Protein AF-L0S475-F1 (afdb_monomer)

Mean predicted aligned error: 7.15 Å

Radius of gyration: 14.87 Å; Cα contacts (8 Å, |Δi|>4): 49; chains: 1; bounding box: 50×24×34 Å

Nearest PDB structures (foldseek):
  5jfz-assembly2_C  TM=7.648E-01  e=1.663E-02  Escherichia coli K-12
  5eu0-assembly1_A  TM=9.121E-01  e=1.304E-01  Bartonella rochalimae ATCC BAA-1498
  4m16-assembly1_A  TM=9.201E-01  e=1.968E-01  Bartonella sp. AR 15-3
  7zbr-assembly1_A  TM=8.917E-01  e=2.775E-01  Bartonella clarridgeiae
  4wgj-assembly1_A  TM=7.941E-01  e=2.258E-01  Bartonella tribocorum CIP 105476

Organism: Tepidanaerobacter acetatoxydans (strain DSM 21804 / JCM 16047 / Re1) (NCBI:txid1209989)

Foldseek 3Di:
DPPPPDPQADVPAPDGQWPVRDRDPVVVVVVLVVQLVVQVVVCVVVVPLDDDPPPVSVVVVVCSSRVHIHPDPVDDD

Solvent-accessible surface area (backbone atoms only — not comparable to full-atom values): 4846 Å² total; per-residue (Å²): 132,82,81,81,74,61,87,59,34,41,89,100,46,96,29,58,49,33,71,76,72,53,76,49,59,72,61,42,54,52,52,52,51,56,51,38,52,52,47,52,50,51,39,66,73,66,62,68,82,74,77,86,73,42,72,69,53,48,51,51,51,49,47,64,54,44,56,84,44,50,67,52,93,88,63,86,127

Structure (mmCIF, N/CA/C/O backbone):
data_AF-L0S475-F1
#
_entry.id   AF-L0S475-F1
#
loop_
_atom_site.group_PDB
_atom_site.id
_atom_site.type_symbol
_atom_site.label_atom_id
_atom_site.label_alt_id
_atom_site.label_comp_id
_atom_site.label_asym_id
_atom_site.label_entity_id
_atom_site.label_seq_id
_atom_site.pdbx_PDB_ins_code
_atom_site.Cartn_x
_atom_site.Cartn_y
_atom_site.Cartn_z
_atom_site.occupancy
_atom_site.B_iso_or_equiv
_atom_site.auth_seq_id
_atom_site.auth_comp_id
_atom_site.auth_asym_id
_atom_site.auth_atom_id
_atom_site.pdbx_PDB_model_num
ATOM 1 N N . MET A 1 1 ? -32.808 2.741 3.307 1.00 41.31 1 MET A N 1
ATOM 2 C CA . MET A 1 1 ? -31.544 2.694 2.543 1.00 41.31 1 MET A CA 1
ATOM 3 C C . MET A 1 1 ? -30.552 1.871 3.351 1.00 41.31 1 MET A C 1
ATOM 5 O O . MET A 1 1 ? -30.131 2.342 4.398 1.00 41.31 1 MET A O 1
ATOM 9 N N . GLY A 1 2 ? -30.246 0.634 2.952 1.00 51.44 2 GLY A N 1
ATOM 10 C CA . GLY A 1 2 ? -29.148 -0.112 3.576 1.00 51.44 2 GLY A CA 1
ATOM 11 C C . GLY A 1 2 ? -27.829 0.511 3.131 1.00 51.44 2 GLY A C 1
ATOM 12 O O . GLY A 1 2 ? -27.622 0.669 1.930 1.00 51.44 2 GLY A O 1
ATOM 13 N N . LYS A 1 3 ? -26.982 0.934 4.074 1.00 59.84 3 LYS A N 1
ATOM 14 C CA . LYS A 1 3 ? -25.619 1.394 3.774 1.00 59.84 3 LYS A CA 1
ATOM 15 C C . LYS A 1 3 ? -24.910 0.236 3.063 1.00 59.84 3 LYS A C 1
ATOM 17 O O . LYS A 1 3 ? -24.816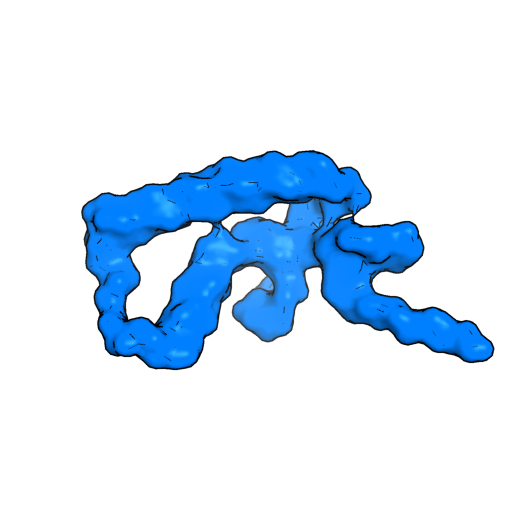 -0.849 3.632 1.00 59.84 3 LYS A O 1
ATOM 22 N N . MET A 1 4 ? -24.477 0.434 1.820 1.00 61.16 4 MET A N 1
ATOM 23 C CA . MET A 1 4 ? -23.625 -0.547 1.153 1.00 61.16 4 MET A CA 1
ATOM 24 C C . MET A 1 4 ? -22.299 -0.546 1.911 1.00 61.16 4 MET A C 1
ATOM 26 O O . MET A 1 4 ? -21.598 0.462 1.916 1.00 61.16 4 MET A O 1
ATOM 30 N N . LEU A 1 5 ? -22.023 -1.630 2.633 1.00 76.56 5 LEU A N 1
ATOM 31 C CA . LEU A 1 5 ? -20.755 -1.807 3.328 1.00 76.56 5 LEU A CA 1
ATOM 32 C C . LEU A 1 5 ? -19.667 -1.934 2.266 1.00 76.56 5 LEU A C 1
ATOM 34 O O . LEU A 1 5 ? -19.764 -2.798 1.392 1.00 76.56 5 LEU A O 1
ATOM 38 N N . ASP A 1 6 ? -18.664 -1.063 2.327 1.00 83.88 6 ASP A N 1
ATOM 39 C CA . ASP A 1 6 ? -17.489 -1.195 1.479 1.00 83.88 6 ASP A CA 1
ATOM 40 C C . ASP A 1 6 ? -16.811 -2.541 1.810 1.00 83.88 6 ASP A C 1
ATOM 42 O O . ASP A 1 6 ? -16.456 -2.783 2.970 1.00 83.88 6 ASP A O 1
ATOM 46 N N . PRO A 1 7 ? -16.661 -3.458 0.835 1.00 87.31 7 PRO A N 1
ATOM 47 C CA . PRO A 1 7 ? -16.102 -4.780 1.091 1.00 87.31 7 PRO A CA 1
ATOM 48 C C . PRO A 1 7 ? -14.652 -4.725 1.587 1.00 87.31 7 PRO A C 1
ATOM 50 O O . PRO A 1 7 ? -14.216 -5.670 2.253 1.00 87.31 7 PRO A O 1
ATOM 53 N N . TYR A 1 8 ? -13.930 -3.636 1.321 1.00 87.38 8 TYR A N 1
ATOM 54 C CA . TYR A 1 8 ? -12.545 -3.435 1.735 1.00 87.38 8 TYR A CA 1
ATOM 55 C C . TYR A 1 8 ? -12.409 -2.885 3.149 1.00 87.38 8 TYR A C 1
ATOM 57 O O . TYR A 1 8 ? -11.325 -2.989 3.712 1.00 87.38 8 TYR A O 1
ATOM 65 N N . LEU A 1 9 ? -13.474 -2.354 3.750 1.00 90.44 9 LEU A N 1
ATOM 66 C CA . LEU A 1 9 ? -13.434 -1.775 5.090 1.00 90.44 9 LEU A CA 1
ATOM 67 C C . LEU A 1 9 ? -13.918 -2.764 6.152 1.00 90.44 9 LEU A C 1
ATOM 69 O O . LEU A 1 9 ? -14.690 -3.694 5.880 1.00 90.44 9 LEU A O 1
ATOM 73 N N . PHE A 1 10 ? -13.463 -2.572 7.389 1.00 88.69 10 PHE A N 1
ATOM 74 C CA . PHE A 1 10 ? -14.107 -3.214 8.533 1.00 88.69 10 PHE A CA 1
ATOM 75 C C . PHE A 1 10 ? -15.539 -2.673 8.721 1.00 88.69 10 PHE A C 1
ATOM 77 O O . PHE A 1 10 ? -15.805 -1.516 8.391 1.00 88.69 10 PHE A O 1
ATOM 84 N N . PRO A 1 11 ? -16.477 -3.479 9.261 1.00 88.62 11 PRO A N 1
ATOM 85 C CA . PRO A 1 11 ? -17.809 -2.986 9.602 1.00 88.62 11 PRO A CA 1
ATOM 86 C C . PRO A 1 11 ? -17.720 -1.757 10.512 1.00 88.62 11 PRO A C 1
ATOM 88 O O . PRO A 1 11 ? -16.955 -1.764 11.476 1.00 88.62 11 PRO A O 1
ATOM 91 N N . ASP A 1 12 ? -18.488 -0.718 10.185 1.00 86.12 12 ASP A N 1
ATOM 92 C CA . ASP A 1 12 ? -18.548 0.546 10.933 1.00 86.12 12 ASP A CA 1
ATOM 93 C C . ASP A 1 12 ? -17.188 1.246 11.131 1.00 86.12 12 ASP A C 1
ATOM 95 O O . ASP A 1 12 ? -16.987 1.981 12.098 1.00 86.12 12 ASP A O 1
ATOM 99 N N . SER A 1 13 ? -16.252 1.040 10.202 1.00 86.81 13 SER A N 1
ATOM 100 C CA . SER A 1 13 ? -14.917 1.632 10.225 1.00 86.81 13 SER A CA 1
ATOM 101 C C . SER A 1 13 ? -14.539 2.200 8.861 1.00 86.81 13 SER A C 1
ATOM 103 O O . SER A 1 13 ? -14.941 1.679 7.826 1.00 86.81 13 SER A O 1
ATOM 105 N N . GLU A 1 14 ? -13.703 3.235 8.872 1.00 88.62 14 GLU A N 1
ATOM 106 C CA . GLU A 1 14 ? -13.054 3.793 7.678 1.00 88.62 14 GLU A CA 1
ATOM 107 C C . GLU A 1 14 ? -11.667 3.159 7.433 1.00 88.62 14 GLU A C 1
ATOM 109 O O . GLU A 1 14 ? -10.887 3.643 6.616 1.00 88.62 14 GLU A O 1
ATOM 114 N N . VAL A 1 15 ? -11.324 2.094 8.171 1.00 91.31 15 VAL A N 1
ATOM 115 C CA . VAL A 1 15 ? -10.031 1.401 8.086 1.00 91.31 15 VAL A CA 1
ATOM 116 C C . VAL A 1 15 ? -10.121 0.188 7.163 1.00 91.31 15 VAL A C 1
ATOM 118 O O . VAL A 1 15 ? -11.030 -0.641 7.281 1.00 91.31 15 VAL A O 1
ATOM 121 N N . LEU A 1 16 ? -9.139 0.072 6.265 1.00 90.12 16 LEU A N 1
ATOM 122 C CA . LEU A 1 16 ? -9.007 -1.042 5.330 1.00 90.12 16 LEU A CA 1
ATOM 123 C C . LEU A 1 16 ? -8.725 -2.359 6.063 1.00 90.12 16 LEU A C 1
ATOM 125 O O . LEU A 1 16 ? -7.875 -2.442 6.955 1.00 90.12 16 LEU A O 1
ATOM 129 N N . LYS A 1 17 ? -9.400 -3.423 5.628 1.00 90.31 17 LYS A N 1
ATOM 130 C CA . LYS A 1 17 ? -9.121 -4.799 6.031 1.00 90.31 17 LYS A CA 1
ATOM 131 C C . LYS A 1 17 ? -7.694 -5.156 5.652 1.00 90.31 17 LYS A C 1
ATOM 133 O O . LYS A 1 17 ? -7.324 -5.187 4.478 1.00 90.31 17 LYS A O 1
ATOM 138 N N . ASN A 1 18 ? -6.929 -5.525 6.665 1.00 90.00 18 ASN A N 1
ATOM 139 C CA . ASN A 1 18 ? -5.527 -5.875 6.541 1.00 90.00 18 ASN A CA 1
ATOM 140 C C . ASN A 1 18 ? -5.232 -7.204 7.254 1.00 90.00 18 ASN A C 1
ATOM 142 O O . ASN A 1 18 ? -5.977 -7.631 8.138 1.00 90.00 18 ASN A O 1
ATOM 146 N N . LYS A 1 19 ? -4.152 -7.876 6.853 1.00 88.12 19 LYS A N 1
ATOM 147 C CA . LYS A 1 19 ? -3.713 -9.183 7.376 1.00 88.12 19 LYS A CA 1
ATOM 148 C C . LYS A 1 19 ? -3.319 -9.144 8.856 1.00 88.12 19 LYS A C 1
ATOM 150 O O . LYS A 1 19 ? -3.214 -10.192 9.480 1.00 88.12 19 LYS A O 1
ATOM 155 N N . LEU A 1 20 ? -3.111 -7.949 9.405 1.00 89.94 20 LEU A N 1
ATOM 156 C CA . LEU A 1 20 ? -2.695 -7.719 10.787 1.00 89.94 20 LEU A CA 1
ATOM 157 C C . LEU A 1 20 ? -3.885 -7.416 11.721 1.00 89.94 20 LEU A C 1
ATOM 159 O O . LEU A 1 20 ? -3.673 -7.182 12.907 1.00 89.94 20 LEU A O 1
ATOM 163 N N . ASP A 1 21 ? -5.120 -7.408 11.196 1.00 90.62 21 ASP A N 1
ATOM 164 C CA . ASP A 1 21 ? -6.363 -7.034 11.898 1.00 90.62 21 ASP A CA 1
ATOM 165 C C . ASP A 1 21 ? -6.293 -5.669 12.620 1.00 90.62 21 ASP A C 1
ATOM 167 O O . ASP A 1 21 ? -6.959 -5.433 13.632 1.00 90.62 21 ASP A O 1
ATOM 171 N N . ILE A 1 22 ? -5.488 -4.735 12.101 1.00 92.38 22 ILE A N 1
ATOM 172 C CA . ILE A 1 22 ? -5.348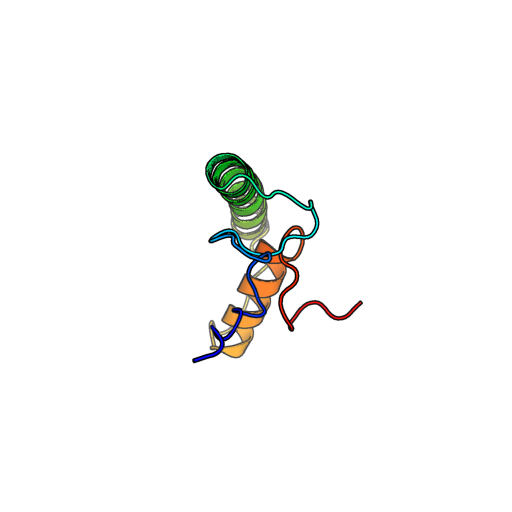 -3.389 12.666 1.00 92.38 22 ILE A CA 1
ATOM 173 C C . ILE A 1 22 ? -6.592 -2.571 12.310 1.00 92.38 22 ILE A C 1
ATOM 175 O O . ILE A 1 22 ? -6.883 -2.358 11.136 1.00 92.38 22 ILE A O 1
ATOM 179 N N . LYS A 1 23 ? -7.314 -2.090 13.327 1.00 93.06 23 LYS A N 1
ATOM 180 C CA . LYS A 1 23 ? -8.541 -1.274 13.186 1.00 93.06 23 LYS A CA 1
ATOM 181 C C . LYS A 1 23 ? -8.343 0.194 13.566 1.00 93.06 23 LYS A C 1
ATOM 183 O O . LYS A 1 23 ? -9.262 0.994 13.428 1.00 93.06 23 LYS A O 1
ATOM 188 N N . GLU A 1 24 ? -7.157 0.537 14.059 1.00 94.69 24 GLU A N 1
ATOM 189 C CA . GLU A 1 24 ? -6.758 1.905 14.381 1.00 94.69 24 GLU A CA 1
ATOM 190 C C . GLU A 1 24 ? -6.065 2.518 13.164 1.00 94.69 24 GLU A C 1
ATOM 192 O O . GLU A 1 24 ? -5.032 2.010 12.727 1.00 94.69 24 GLU A O 1
ATOM 197 N N . LYS A 1 25 ? -6.628 3.603 12.625 1.00 91.81 25 LYS A N 1
ATOM 198 C CA . LYS A 1 25 ? -6.150 4.240 11.393 1.00 91.81 25 LYS A CA 1
ATOM 199 C C . LYS A 1 25 ? -4.677 4.648 11.481 1.00 91.81 25 LYS A C 1
ATOM 201 O O . LYS A 1 25 ? -3.880 4.183 10.679 1.00 91.81 25 LYS A O 1
ATOM 206 N N . ASP A 1 26 ? -4.313 5.421 12.500 1.00 95.19 26 ASP A N 1
ATOM 207 C CA . ASP A 1 26 ? -2.948 5.934 12.684 1.00 95.19 26 ASP A CA 1
ATOM 208 C C . ASP A 1 26 ? -1.919 4.799 12.789 1.00 95.19 26 ASP A C 1
ATOM 210 O O . ASP A 1 26 ? -0.792 4.885 12.307 1.00 95.19 26 ASP A O 1
ATOM 214 N N . LYS A 1 27 ? -2.329 3.686 13.401 1.00 93.75 27 LYS A N 1
ATOM 215 C CA . LYS A 1 27 ? -1.490 2.503 13.574 1.00 93.75 2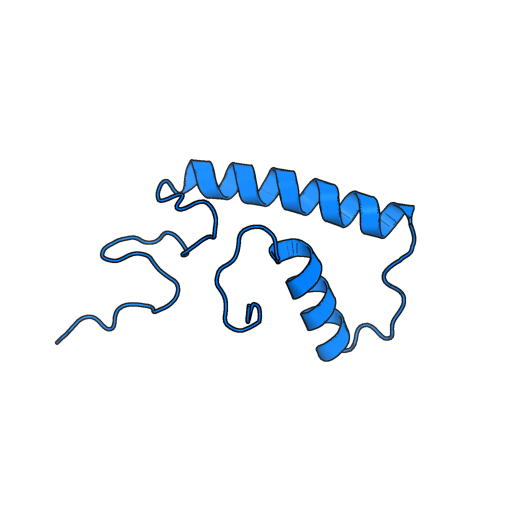7 LYS A CA 1
ATOM 216 C C . LYS A 1 27 ? -1.293 1.760 12.256 1.00 93.75 27 LYS A C 1
ATOM 218 O O . LYS A 1 27 ? -0.193 1.282 11.997 1.00 93.75 27 LYS A O 1
ATOM 223 N N . LEU A 1 28 ? -2.343 1.667 11.436 1.00 92.88 28 LEU A N 1
ATOM 224 C CA . LEU A 1 28 ? -2.242 1.109 10.092 1.00 92.88 28 LEU A CA 1
ATOM 225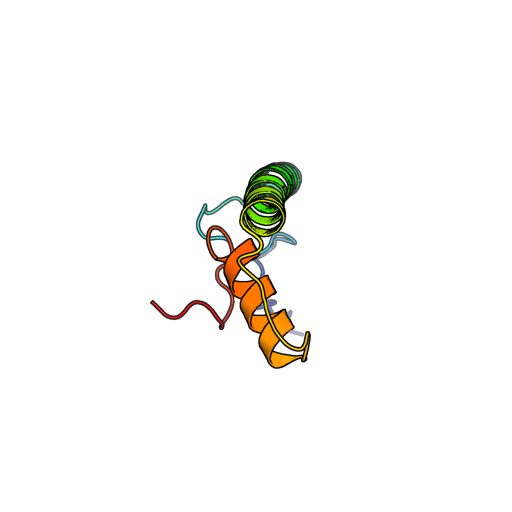 C C . LEU A 1 28 ? -1.315 1.982 9.241 1.00 92.88 28 LEU A C 1
ATOM 227 O O . LEU A 1 28 ? -0.375 1.446 8.677 1.00 92.88 28 LEU A O 1
ATOM 231 N N . GLU A 1 29 ? -1.495 3.304 9.242 1.00 92.19 29 GLU A N 1
ATOM 232 C CA . GLU A 1 29 ? -0.668 4.238 8.461 1.00 92.19 29 GLU A CA 1
ATOM 233 C C . GLU A 1 29 ? 0.832 4.121 8.780 1.00 92.19 29 GLU A C 1
ATOM 235 O O . GLU A 1 29 ? 1.657 4.096 7.865 1.00 92.19 29 GLU A O 1
ATOM 240 N N . ILE A 1 30 ? 1.198 3.991 10.062 1.00 94.25 30 ILE A N 1
ATOM 241 C CA . ILE A 1 30 ? 2.598 3.782 10.473 1.00 94.25 30 ILE A CA 1
ATOM 242 C C . ILE A 1 30 ? 3.137 2.471 9.893 1.00 94.25 30 ILE A C 1
ATOM 244 O O . ILE A 1 30 ? 4.198 2.458 9.270 1.00 94.25 30 ILE A O 1
ATOM 248 N N . VAL A 1 31 ? 2.394 1.376 10.065 1.00 91.50 31 VAL A N 1
ATOM 249 C CA . VAL A 1 31 ? 2.802 0.054 9.576 1.00 91.50 31 VAL A CA 1
ATOM 250 C C . VAL A 1 31 ? 2.916 0.050 8.050 1.00 91.50 31 VAL A C 1
ATOM 252 O O . VAL A 1 31 ? 3.906 -0.445 7.512 1.00 91.50 31 VAL A O 1
ATOM 255 N N . GLU A 1 32 ? 1.948 0.633 7.342 1.00 91.12 32 GLU A N 1
ATOM 256 C CA . GLU A 1 32 ? 1.978 0.759 5.884 1.00 91.12 32 GLU A CA 1
ATOM 257 C C . GLU A 1 32 ? 3.219 1.524 5.421 1.00 91.12 32 GLU A C 1
ATOM 259 O O . GLU A 1 32 ? 3.926 1.055 4.526 1.00 91.12 32 GLU A O 1
ATOM 264 N N . ALA A 1 33 ? 3.524 2.661 6.051 1.00 91.81 33 ALA A N 1
ATOM 265 C CA . ALA A 1 33 ? 4.672 3.486 5.697 1.00 91.81 33 ALA A CA 1
ATOM 266 C C . ALA A 1 33 ? 6.010 2.771 5.943 1.00 91.81 33 ALA A C 1
ATOM 268 O O . ALA A 1 33 ? 6.870 2.769 5.056 1.00 91.81 33 ALA A O 1
ATOM 269 N N . GLU A 1 34 ? 6.187 2.143 7.109 1.00 92.31 34 GLU A N 1
ATOM 270 C CA . GLU A 1 34 ? 7.428 1.448 7.475 1.00 92.31 34 GLU A CA 1
ATOM 271 C C . GLU A 1 34 ? 7.733 0.298 6.510 1.00 92.31 34 GLU A C 1
ATOM 273 O O . GLU A 1 34 ? 8.821 0.218 5.931 1.00 92.31 34 GLU A O 1
ATOM 278 N N . TYR A 1 35 ? 6.747 -0.565 6.277 1.00 89.94 35 TYR A N 1
ATOM 279 C CA . TYR A 1 35 ? 6.922 -1.740 5.433 1.00 89.94 35 TYR A CA 1
ATOM 280 C C . TYR A 1 35 ? 7.070 -1.395 3.952 1.00 89.94 35 TYR A C 1
ATOM 282 O O . TYR A 1 35 ? 7.919 -1.965 3.262 1.00 89.94 35 TYR A O 1
ATOM 290 N N . THR A 1 36 ? 6.267 -0.453 3.455 1.00 91.00 36 THR A N 1
ATOM 291 C CA . THR A 1 36 ? 6.340 -0.026 2.053 1.00 91.00 36 THR A CA 1
ATOM 292 C C . THR A 1 36 ? 7.696 0.613 1.760 1.00 91.00 36 THR A C 1
ATOM 294 O O . THR A 1 36 ? 8.301 0.318 0.730 1.00 91.00 36 THR A O 1
ATOM 297 N N . SER A 1 37 ? 8.224 1.417 2.689 1.00 91.31 37 SER A N 1
ATOM 298 C CA . SER A 1 37 ? 9.547 2.040 2.547 1.00 91.31 37 SER 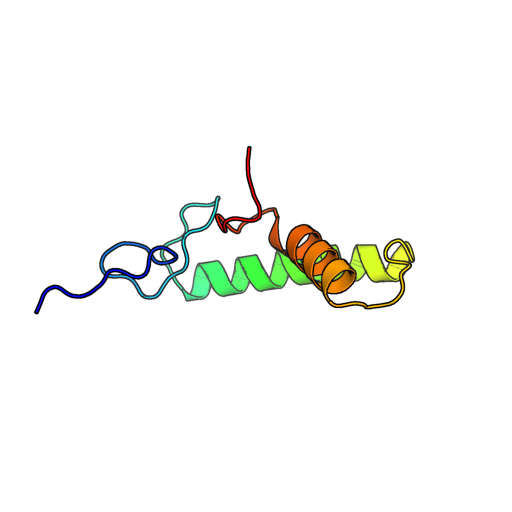A CA 1
ATOM 299 C C . SER A 1 37 ? 10.671 1.005 2.482 1.00 91.31 37 SER A C 1
ATOM 301 O O . SER A 1 37 ? 11.557 1.120 1.636 1.00 91.31 37 SER A O 1
ATOM 303 N N . LEU A 1 38 ? 10.608 -0.038 3.318 1.00 89.88 38 LEU A N 1
ATOM 304 C CA . LEU A 1 38 ? 11.572 -1.141 3.300 1.00 89.88 38 LEU A CA 1
ATOM 305 C C . LEU A 1 38 ? 11.568 -1.877 1.950 1.00 89.88 38 LEU A C 1
ATOM 307 O O . LEU A 1 38 ? 12.623 -2.090 1.354 1.00 89.88 38 LEU A O 1
ATOM 311 N N . LEU A 1 39 ? 10.383 -2.247 1.454 1.00 88.69 39 LEU A N 1
ATOM 312 C CA . LEU A 1 39 ? 10.243 -3.006 0.208 1.00 88.69 39 LEU A CA 1
ATOM 313 C C . LEU A 1 39 ? 10.657 -2.183 -1.016 1.00 88.69 39 LEU A C 1
ATOM 315 O O . LEU A 1 39 ? 11.336 -2.708 -1.896 1.00 88.69 39 LEU A O 1
ATOM 319 N N . ILE A 1 40 ? 10.302 -0.896 -1.062 1.00 88.81 40 ILE A N 1
ATOM 320 C CA . ILE A 1 40 ? 10.740 0.015 -2.130 1.00 88.81 40 ILE A CA 1
ATOM 321 C C . ILE A 1 40 ? 12.263 0.190 -2.106 1.00 88.81 40 ILE A C 1
ATOM 323 O O . ILE A 1 40 ? 12.885 0.172 -3.167 1.00 88.81 40 ILE A O 1
ATOM 327 N N . GLY A 1 41 ? 12.869 0.317 -0.921 1.00 89.19 41 GLY A N 1
ATOM 328 C CA . GLY A 1 41 ? 14.326 0.370 -0.774 1.00 89.19 41 GLY A CA 1
ATOM 329 C C . GLY A 1 41 ? 15.008 -0.868 -1.357 1.00 89.19 41 GLY A C 1
ATOM 330 O O . GLY A 1 41 ? 15.888 -0.739 -2.205 1.00 89.19 41 GLY A O 1
ATOM 331 N N . ALA A 1 42 ? 14.527 -2.060 -0.997 1.00 85.69 42 ALA A N 1
ATOM 332 C CA . ALA A 1 42 ? 15.046 -3.321 -1.529 1.00 85.69 42 ALA A CA 1
ATOM 333 C C . ALA A 1 42 ? 14.916 -3.413 -3.062 1.00 85.69 42 ALA A C 1
ATOM 335 O O . ALA A 1 42 ? 15.861 -3.795 -3.748 1.00 85.69 42 ALA A O 1
ATOM 336 N N . ILE A 1 43 ? 13.774 -2.991 -3.618 1.00 84.62 43 ILE A N 1
ATOM 337 C CA . ILE A 1 43 ? 13.559 -2.928 -5.074 1.00 84.62 43 ILE A CA 1
ATOM 338 C C . ILE A 1 43 ? 14.592 -2.020 -5.754 1.00 84.62 43 ILE A C 1
ATOM 340 O O . ILE A 1 43 ? 15.125 -2.368 -6.813 1.00 84.62 43 ILE A O 1
ATOM 344 N N . ALA A 1 44 ? 14.840 -0.845 -5.173 1.00 83.75 44 ALA A N 1
ATOM 345 C CA . ALA A 1 44 ? 15.751 0.147 -5.729 1.00 83.75 44 ALA A CA 1
ATOM 346 C C . ALA A 1 44 ? 17.212 -0.327 -5.687 1.00 83.75 44 ALA A C 1
ATOM 348 O O . ALA A 1 44 ? 17.947 -0.113 -6.652 1.00 83.75 44 ALA A O 1
ATOM 349 N N . GLU A 1 45 ? 17.623 -0.986 -4.602 1.00 83.81 45 GLU A N 1
ATOM 350 C CA . GLU A 1 45 ? 18.983 -1.506 -4.426 1.00 83.81 45 GLU A CA 1
ATOM 351 C C . GLU A 1 45 ? 19.270 -2.717 -5.319 1.00 83.81 45 GLU A C 1
ATOM 353 O O . GLU A 1 45 ? 20.310 -2.781 -5.976 1.00 83.81 45 GLU A O 1
ATOM 358 N N . GLU A 1 46 ? 18.342 -3.672 -5.383 1.00 75.00 46 GLU A N 1
ATOM 359 C CA . GLU A 1 46 ? 18.541 -4.918 -6.127 1.00 75.00 46 GLU A CA 1
ATOM 360 C C . GLU A 1 46 ? 18.277 -4.765 -7.634 1.00 75.00 46 GLU A C 1
ATOM 362 O O . GLU A 1 46 ? 18.568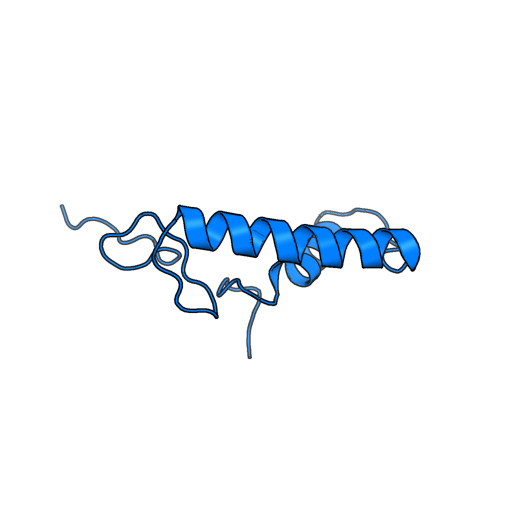 -5.675 -8.416 1.00 75.00 46 GLU A O 1
ATOM 367 N N . ASN A 1 47 ? 17.736 -3.614 -8.062 1.00 68.94 47 ASN A N 1
ATOM 368 C CA . ASN A 1 47 ? 17.310 -3.351 -9.440 1.00 68.94 47 ASN A CA 1
ATOM 369 C C . ASN A 1 47 ? 16.440 -4.505 -9.986 1.00 68.94 47 ASN A C 1
ATOM 371 O O . ASN A 1 47 ? 16.561 -4.916 -11.145 1.00 68.94 47 ASN A O 1
ATOM 375 N N . THR A 1 48 ? 15.626 -5.090 -9.100 1.00 66.19 48 THR A N 1
ATOM 376 C CA . THR A 1 48 ? 14.892 -6.346 -9.312 1.00 66.19 48 THR A CA 1
ATOM 377 C C . THR A 1 48 ? 13.645 -6.144 -10.152 1.00 66.19 48 THR A C 1
ATOM 379 O O . THR A 1 48 ? 13.243 -7.044 -10.887 1.00 66.19 48 THR A O 1
ATOM 382 N N . ILE A 1 49 ? 13.061 -4.947 -10.109 1.00 69.12 49 ILE A N 1
ATOM 383 C CA . ILE A 1 49 ? 11.880 -4.609 -10.897 1.00 69.12 49 ILE A CA 1
ATOM 384 C C . ILE A 1 49 ? 12.320 -3.987 -12.222 1.00 69.12 49 ILE A C 1
ATOM 386 O O . ILE A 1 49 ? 12.364 -2.771 -12.406 1.00 69.12 49 ILE A O 1
ATOM 390 N N . LYS A 1 50 ? 12.675 -4.869 -13.155 1.00 71.12 50 LYS A N 1
ATOM 391 C CA . LYS A 1 50 ? 12.898 -4.535 -14.563 1.00 71.12 50 LYS A CA 1
ATOM 392 C C . LYS A 1 50 ? 11.650 -4.904 -15.345 1.00 71.12 50 LYS A C 1
ATOM 394 O O . LYS A 1 50 ? 11.218 -6.050 -15.313 1.00 71.12 50 LYS A O 1
ATOM 399 N N . GLY A 1 51 ? 11.116 -3.955 -16.096 1.00 79.44 51 GLY A N 1
ATOM 400 C CA . GLY A 1 51 ? 9.980 -4.193 -16.973 1.00 79.44 51 GLY A CA 1
ATOM 401 C C . G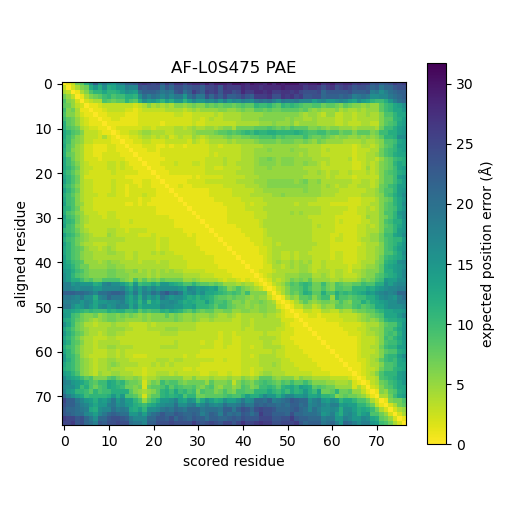LY A 1 51 ? 9.653 -2.960 -17.796 1.00 79.44 51 GLY A C 1
ATOM 402 O O . GLY A 1 51 ? 10.395 -1.979 -17.797 1.00 79.44 51 GLY A O 1
ATOM 403 N N . ASP A 1 52 ? 8.538 -3.020 -18.508 1.00 87.50 52 ASP A N 1
ATOM 404 C CA . ASP A 1 52 ? 8.089 -1.977 -19.433 1.00 87.50 52 ASP A CA 1
ATOM 405 C C . ASP A 1 52 ? 7.274 -0.860 -18.759 1.00 87.50 52 ASP A C 1
ATOM 407 O O . ASP A 1 52 ? 6.875 0.093 -19.423 1.00 87.50 52 ASP A O 1
ATOM 411 N N . PHE A 1 53 ? 7.028 -0.980 -17.448 1.00 86.31 53 PHE A N 1
ATOM 412 C CA . PHE A 1 53 ? 6.133 -0.097 -16.686 1.00 86.31 53 PHE A CA 1
ATOM 413 C C . PHE A 1 53 ? 4.729 0.001 -17.303 1.00 86.31 53 PHE A C 1
ATOM 415 O O . PHE A 1 53 ? 4.030 1.003 -17.143 1.00 86.31 53 PHE A O 1
ATOM 422 N N . SER A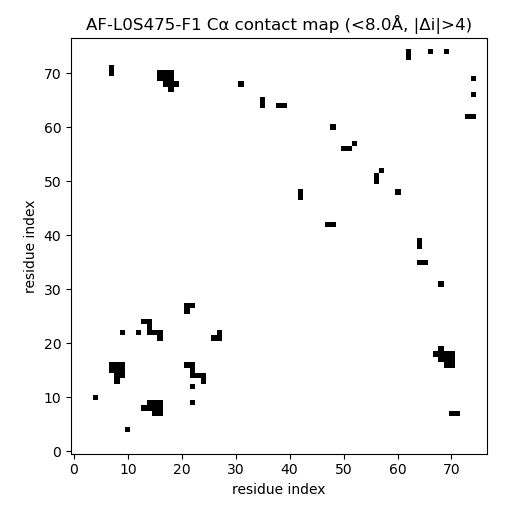 1 54 ? 4.298 -1.062 -17.986 1.00 91.12 54 SER A N 1
ATOM 423 C CA . SER A 1 54 ? 2.907 -1.242 -18.376 1.00 91.12 54 SER A CA 1
ATOM 424 C C . SER A 1 54 ? 2.002 -1.295 -17.148 1.00 91.12 54 SER A C 1
ATOM 426 O O . SER A 1 54 ? 2.441 -1.515 -16.018 1.00 91.12 54 SER A O 1
ATOM 428 N N . PHE A 1 55 ? 0.701 -1.133 -17.373 1.00 91.19 55 PHE A N 1
ATOM 429 C CA . PHE A 1 55 ? -0.299 -1.272 -16.319 1.00 91.19 55 PHE A CA 1
ATOM 430 C C . PHE A 1 55 ? -0.176 -2.608 -15.570 1.00 91.19 55 PHE A C 1
ATOM 432 O O . PHE A 1 55 ? -0.203 -2.628 -14.344 1.00 91.19 55 PHE A O 1
ATOM 439 N N . GLU A 1 56 ? 0.029 -3.711 -16.295 1.00 90.44 56 GLU A N 1
ATOM 440 C CA . GLU A 1 56 ? 0.206 -5.035 -15.696 1.00 90.44 56 GLU A CA 1
ATOM 441 C C . GLU A 1 56 ? 1.455 -5.093 -14.811 1.00 90.44 56 GLU A C 1
ATOM 443 O O . GLU A 1 56 ? 1.382 -5.556 -13.670 1.00 90.44 56 GLU A O 1
ATOM 448 N N . HIS A 1 57 ? 2.575 -4.549 -15.292 1.00 87.44 57 HIS A N 1
ATOM 449 C CA . HIS A 1 57 ? 3.807 -4.481 -14.514 1.00 87.44 57 HIS A CA 1
ATOM 450 C C . HIS A 1 57 ? 3.620 -3.640 -13.241 1.00 87.44 57 HIS A C 1
ATOM 452 O O . HIS A 1 57 ? 3.996 -4.071 -12.154 1.00 87.44 57 HIS A O 1
ATOM 458 N N . LEU A 1 58 ? 2.953 -2.486 -13.332 1.00 89.19 58 LEU A N 1
ATOM 459 C CA . LEU A 1 58 ? 2.641 -1.647 -12.169 1.00 89.19 58 LEU A CA 1
ATOM 460 C C . LEU A 1 58 ? 1.708 -2.353 -11.171 1.00 89.19 58 LEU A C 1
ATOM 462 O O . LEU A 1 58 ? 1.902 -2.227 -9.961 1.00 89.19 58 LEU A O 1
ATOM 466 N N . CYS A 1 59 ? 0.732 -3.136 -11.641 1.00 89.06 59 CYS A N 1
ATOM 467 C CA . CYS A 1 59 ? -0.109 -3.958 -10.769 1.00 89.06 59 CYS A CA 1
ATOM 468 C C . CYS A 1 59 ? 0.706 -5.026 -10.031 1.00 89.06 59 CYS A C 1
ATOM 470 O O . CYS A 1 59 ? 0.490 -5.234 -8.839 1.00 89.06 59 CYS A O 1
ATOM 472 N N . GLN A 1 60 ? 1.666 -5.670 -10.698 1.00 85.69 60 GLN A N 1
ATOM 473 C CA . GLN A 1 60 ? 2.569 -6.633 -10.060 1.00 85.69 60 GLN A CA 1
ATOM 474 C C . GLN A 1 60 ? 3.456 -5.957 -9.006 1.00 85.69 60 GLN A C 1
ATOM 476 O O . GLN A 1 60 ? 3.585 -6.482 -7.899 1.00 85.69 60 GLN A O 1
ATOM 481 N N . MET A 1 61 ?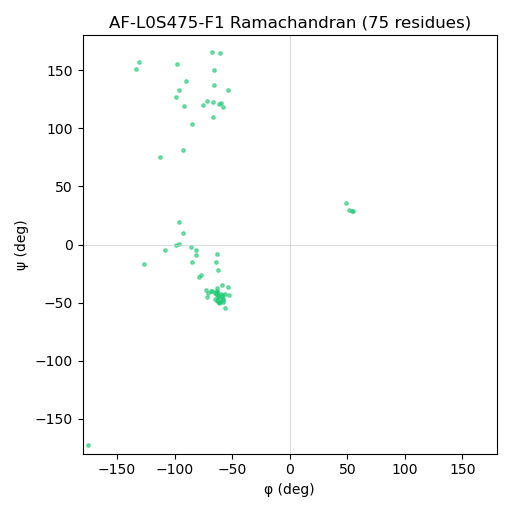 3.997 -4.769 -9.306 1.00 86.81 61 MET A N 1
ATOM 482 C CA . MET A 1 61 ? 4.745 -3.955 -8.338 1.00 86.81 61 MET A CA 1
ATOM 483 C C . MET A 1 61 ? 3.890 -3.618 -7.114 1.00 86.81 61 MET A C 1
ATOM 485 O O . MET A 1 61 ? 4.326 -3.805 -5.980 1.00 86.81 61 MET A O 1
ATOM 489 N N . HIS A 1 62 ? 2.654 -3.166 -7.333 1.00 87.19 62 HIS A N 1
ATOM 490 C CA . HIS A 1 62 ? 1.713 -2.866 -6.259 1.00 87.19 62 HIS A CA 1
ATOM 491 C C . HIS A 1 62 ? 1.406 -4.116 -5.421 1.00 87.19 62 HIS A C 1
ATOM 493 O O . HIS A 1 62 ? 1.472 -4.074 -4.195 1.00 87.19 62 HIS A O 1
ATOM 499 N N . CYS A 1 63 ? 1.131 -5.257 -6.057 1.00 84.88 63 CYS A N 1
ATOM 500 C CA . CYS A 1 63 ? 0.934 -6.513 -5.339 1.00 84.88 63 CYS A CA 1
ATOM 501 C C . CYS A 1 63 ? 2.158 -6.877 -4.500 1.00 84.88 63 CYS A C 1
ATOM 503 O O . CYS A 1 63 ? 1.985 -7.251 -3.349 1.00 84.88 63 CYS A O 1
ATOM 505 N N . TYR A 1 64 ? 3.374 -6.730 -5.029 1.00 85.00 64 TYR A N 1
ATOM 506 C CA . TYR A 1 64 ? 4.606 -7.029 -4.301 1.00 85.00 64 TYR A CA 1
ATOM 507 C C . TYR A 1 64 ? 4.795 -6.129 -3.072 1.00 85.00 64 TYR A C 1
ATOM 509 O O . TYR A 1 64 ? 5.021 -6.635 -1.974 1.00 85.00 64 TYR A O 1
ATOM 517 N N . ILE A 1 65 ? 4.637 -4.812 -3.237 1.00 88.19 65 ILE A N 1
ATOM 518 C CA . ILE A 1 65 ? 4.823 -3.820 -2.167 1.00 88.19 65 ILE A CA 1
ATOM 519 C C . ILE A 1 65 ? 3.781 -3.999 -1.050 1.00 88.19 65 ILE A C 1
ATOM 521 O O . ILE A 1 65 ? 4.111 -3.940 0.131 1.00 88.19 65 ILE A O 1
ATOM 525 N N . PHE A 1 66 ? 2.522 -4.262 -1.404 1.00 85.62 66 PHE A N 1
ATOM 526 C CA . PHE A 1 66 ? 1.407 -4.297 -0.449 1.00 85.62 66 PHE A CA 1
ATOM 527 C C . PHE A 1 66 ? 1.023 -5.723 0.009 1.00 85.62 66 PHE A C 1
ATOM 529 O O . PHE A 1 66 ? 0.113 -5.890 0.831 1.00 85.62 66 PHE A O 1
ATOM 536 N N . ARG A 1 67 ? 1.708 -6.776 -0.481 1.00 78.25 67 ARG A N 1
ATOM 537 C CA . ARG A 1 67 ? 1.360 -8.204 -0.260 1.00 78.25 67 ARG A CA 1
ATOM 538 C C . ARG A 1 67 ? 1.203 -8.579 1.209 1.00 78.25 67 ARG A C 1
ATOM 540 O O . ARG A 1 67 ? 0.405 -9.450 1.562 1.00 78.25 67 ARG A O 1
ATOM 547 N N . ILE A 1 68 ? 2.034 -7.981 2.045 1.00 69.38 68 ILE A N 1
ATOM 548 C CA . ILE A 1 68 ? 2.251 -8.376 3.436 1.00 69.38 68 ILE A CA 1
ATOM 549 C C . ILE A 1 68 ? 1.132 -7.935 4.377 1.00 69.38 68 ILE A C 1
ATOM 551 O O . ILE A 1 68 ? 0.895 -8.620 5.368 1.00 69.38 68 ILE A O 1
ATOM 555 N N . TYR A 1 69 ? 0.396 -6.867 4.057 1.00 72.88 69 TYR A N 1
ATOM 556 C CA . TYR A 1 69 ? -0.667 -6.372 4.932 1.00 72.88 69 TYR A CA 1
ATOM 557 C C . TYR A 1 69 ? -2.031 -6.218 4.258 1.00 72.88 69 TYR A C 1
ATOM 559 O O . TYR A 1 69 ? -3.013 -6.193 4.981 1.00 72.88 69 TYR A O 1
ATOM 567 N N . MET A 1 70 ? -2.178 -6.199 2.930 1.00 72.06 70 MET A N 1
ATOM 568 C CA . MET A 1 70 ? -3.505 -6.023 2.309 1.00 72.06 70 MET A CA 1
ATOM 569 C C . MET A 1 70 ? -4.262 -7.340 2.050 1.00 72.06 70 MET A C 1
ATOM 571 O O . MET A 1 70 ? -3.687 -8.320 1.579 1.00 72.06 70 MET A O 1
ATOM 575 N N . ASN A 1 71 ? -5.583 -7.344 2.283 1.00 60.06 71 ASN A N 1
ATOM 576 C CA . ASN A 1 71 ? -6.498 -8.470 1.994 1.00 60.06 71 ASN A CA 1
ATOM 577 C C . ASN A 1 71 ? -7.235 -8.344 0.637 1.00 60.06 71 ASN A C 1
ATOM 579 O O . ASN A 1 71 ? -8.280 -8.957 0.433 1.00 60.06 71 ASN A O 1
ATOM 583 N N . GLY A 1 72 ? -6.734 -7.518 -0.290 1.00 56.84 72 GLY A N 1
ATOM 584 C CA . GLY A 1 72 ? -7.384 -7.260 -1.582 1.00 56.84 72 GLY A CA 1
ATOM 585 C C . GLY A 1 72 ? -7.419 -8.470 -2.541 1.00 56.84 72 GLY A C 1
ATOM 586 O O . GLY A 1 72 ? -6.661 -9.422 -2.362 1.00 56.84 72 GLY A O 1
ATOM 587 N N . PRO A 1 73 ? -8.243 -8.421 -3.611 1.00 46.59 73 PRO A N 1
ATOM 588 C CA . PRO A 1 73 ? -8.522 -9.537 -4.531 1.00 46.59 73 PRO A CA 1
ATOM 589 C C . PRO A 1 73 ? -7.312 -10.059 -5.324 1.00 46.59 73 PRO A C 1
ATOM 591 O O . PRO A 1 73 ? -7.425 -11.080 -5.992 1.00 46.59 73 PRO A O 1
ATOM 594 N N . GLY A 1 74 ? -6.159 -9.385 -5.254 1.00 45.19 74 GLY A N 1
ATOM 595 C CA . GLY A 1 74 ? -4.888 -9.871 -5.802 1.00 45.19 74 GLY A CA 1
ATOM 596 C C . GLY A 1 74 ? -4.149 -10.870 -4.902 1.00 45.19 74 GLY A C 1
ATOM 597 O O . GLY A 1 74 ? -3.124 -11.402 -5.312 1.00 45.19 74 GLY A O 1
ATOM 598 N N . ASN A 1 75 ? -4.652 -11.132 -3.693 1.00 45.91 75 ASN A N 1
ATOM 599 C CA . ASN A 1 75 ? -4.074 -12.079 -2.744 1.00 45.91 75 ASN A CA 1
ATOM 600 C C . ASN A 1 75 ? -5.019 -13.276 -2.571 1.00 45.91 75 ASN A C 1
ATOM 602 O O . ASN A 1 75 ? -5.725 -13.377 -1.570 1.00 45.91 75 ASN A O 1
ATOM 606 N N . GLN A 1 76 ? -5.054 -14.164 -3.568 1.00 29.91 76 GLN A N 1
ATOM 607 C CA . GLN A 1 76 ? -5.545 -15.527 -3.378 1.00 29.91 76 GLN A CA 1
ATOM 608 C C . GLN A 1 76 ? -4.393 -16.386 -2.856 1.00 29.91 76 GLN A C 1
ATOM 610 O O . GLN A 1 76 ? -3.487 -16.711 -3.616 1.00 29.91 76 GLN A O 1
ATOM 615 N N . GLU A 1 77 ? -4.434 -16.678 -1.558 1.00 35.28 77 GLU A N 1
ATOM 616 C CA . GLU A 1 77 ? -4.095 -17.963 -0.924 1.00 35.28 77 GLU A CA 1
ATOM 617 C C . GLU A 1 77 ? -4.651 -17.965 0.505 1.00 35.28 77 GLU A C 1
ATOM 619 O O . GLU A 1 77 ? -4.377 -16.992 1.249 1.00 35.28 77 GLU A O 1
#

Secondary structure (DSSP, 8-state):
------TTBPTT-SSBPBTT----HHHHHHHHHHHHHHHHHHHHHHT---S---HHHHHHHHHHHHTTTB-STT---

pLDDT: mean 81.04, std 15.22, range [29.91, 95.19]

Sequence (77 aa):
MGKMLDPYLFPDSEVLKNKLDIKEKDKLEIVEAEYTSLLIGAIAEENTIKGDFSFEHLCQMHCYIFRIYMNGPGNQE

InterPro domains:
  IPR036597 Fido-like domain superfamily [G3DSA:1.10.3290.10] (2-71)